Protein AF-W0JUL7-F1 (afdb_monomer)

Sequence (97 aa):
MADMVRIPSVNEDDEICDDLLTRDEALEMLEFLEKFEYASNRRITLLILWKTGMRMSGLRALELGDFDDGRPALELRHRPTTGTPLKNKEKSERETF

Radius of gyration: 18.07 Å; Cα contacts (8 Å, |Δi|>4): 97; chains: 1; bounding box: 32×50×37 Å

Structure (mmCIF, N/CA/C/O backbone):
data_AF-W0JUL7-F1
#
_entry.id   AF-W0JUL7-F1
#
loop_
_atom_site.group_PDB
_atom_site.id
_atom_site.type_symbol
_atom_site.label_atom_id
_atom_site.label_alt_id
_atom_site.label_comp_id
_atom_site.label_asym_id
_atom_site.label_entity_id
_atom_site.label_seq_id
_atom_site.pdbx_PDB_ins_code
_atom_site.Cartn_x
_atom_site.Cartn_y
_atom_site.Cartn_z
_atom_site.occupancy
_atom_site.B_iso_or_equiv
_atom_site.auth_seq_id
_atom_site.auth_comp_id
_atom_site.auth_asym_id
_atom_site.auth_atom_id
_atom_site.pdbx_PDB_model_num
ATOM 1 N N . MET A 1 1 ? 18.399 34.588 12.850 1.00 38.19 1 MET A N 1
ATOM 2 C CA . MET A 1 1 ? 17.618 35.125 11.718 1.00 38.19 1 MET A CA 1
ATOM 3 C C . MET A 1 1 ? 17.569 34.029 10.674 1.00 38.19 1 MET A C 1
ATOM 5 O O . MET A 1 1 ? 18.630 33.619 10.230 1.00 38.19 1 MET A O 1
ATOM 9 N N . ALA A 1 2 ? 16.390 33.464 10.409 1.00 57.94 2 ALA A N 1
ATOM 10 C CA . ALA A 1 2 ? 16.227 32.489 9.336 1.00 57.94 2 ALA A CA 1
ATOM 11 C C . ALA A 1 2 ? 16.284 33.237 8.002 1.00 57.94 2 ALA A C 1
ATOM 13 O O . ALA A 1 2 ? 15.579 34.231 7.826 1.00 57.94 2 ALA A O 1
ATOM 14 N N . ASP A 1 3 ? 17.169 32.791 7.120 1.00 67.69 3 ASP A N 1
ATOM 15 C CA . ASP A 1 3 ? 17.302 33.322 5.771 1.00 67.69 3 ASP A CA 1
ATOM 16 C C . ASP A 1 3 ? 16.015 32.999 4.997 1.00 67.69 3 ASP A C 1
ATOM 18 O O . ASP A 1 3 ? 15.566 31.848 4.979 1.00 67.69 3 ASP A O 1
ATOM 22 N N . MET A 1 4 ? 15.356 34.015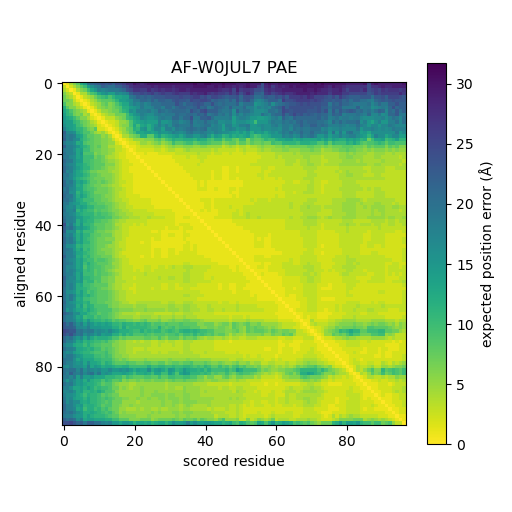 4.436 1.00 64.44 4 MET A N 1
ATOM 23 C CA . MET A 1 4 ? 14.118 33.807 3.684 1.00 64.44 4 MET A CA 1
ATOM 24 C C . MET A 1 4 ? 14.464 33.236 2.312 1.00 64.44 4 MET A C 1
ATOM 26 O O . MET A 1 4 ? 14.827 33.965 1.390 1.00 64.44 4 MET A O 1
ATOM 30 N N . VAL A 1 5 ? 14.319 31.920 2.174 1.00 77.81 5 VAL A N 1
ATOM 31 C CA . VAL A 1 5 ? 14.402 31.241 0.881 1.00 77.81 5 VAL A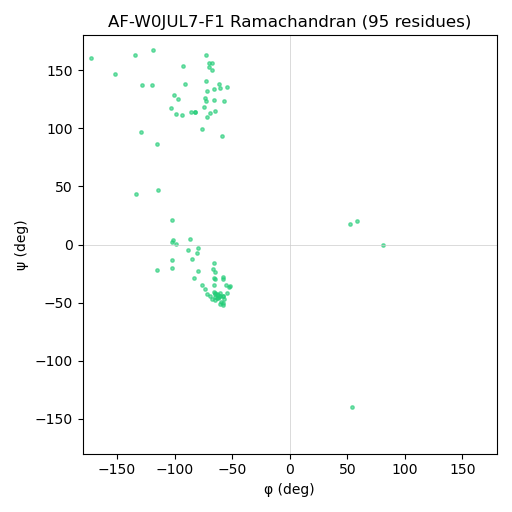 CA 1
ATOM 32 C C . VAL A 1 5 ? 13.235 31.714 0.014 1.00 77.81 5 VAL A C 1
ATOM 34 O O . VAL A 1 5 ? 12.071 31.468 0.330 1.00 77.81 5 VAL A O 1
ATOM 37 N N . ARG A 1 6 ? 13.536 32.408 -1.088 1.00 70.81 6 ARG A N 1
ATOM 38 C CA . ARG A 1 6 ? 12.542 32.699 -2.126 1.00 70.81 6 ARG A CA 1
ATOM 39 C C . ARG A 1 6 ? 12.239 31.413 -2.884 1.00 70.81 6 ARG A C 1
ATOM 41 O O . ARG A 1 6 ? 13.083 30.933 -3.635 1.00 70.81 6 ARG A O 1
ATOM 48 N N . ILE A 1 7 ? 11.038 30.881 -2.691 1.00 76.62 7 ILE A N 1
ATOM 49 C CA . ILE A 1 7 ? 10.524 29.784 -3.509 1.00 76.62 7 ILE A CA 1
ATOM 50 C C . ILE A 1 7 ? 10.178 30.374 -4.887 1.00 76.62 7 ILE A C 1
ATOM 52 O O . ILE A 1 7 ? 9.439 31.362 -4.940 1.00 76.62 7 ILE A O 1
ATOM 56 N N . PRO A 1 8 ? 10.739 29.850 -5.989 1.00 78.25 8 PRO A N 1
ATOM 57 C CA . PRO A 1 8 ? 10.351 30.277 -7.329 1.00 78.25 8 PRO A CA 1
ATOM 58 C C . PRO A 1 8 ? 8.866 29.972 -7.566 1.00 78.25 8 PRO A C 1
ATOM 60 O O . PRO A 1 8 ? 8.393 28.906 -7.179 1.00 78.25 8 PRO A O 1
ATOM 63 N N . SER A 1 9 ? 8.128 30.901 -8.186 1.00 75.69 9 SER A N 1
ATOM 64 C CA . SER A 1 9 ? 6.767 30.597 -8.641 1.00 75.69 9 SER A CA 1
ATOM 65 C C . SER A 1 9 ? 6.853 29.713 -9.878 1.00 75.69 9 SER A C 1
ATOM 67 O O . SER A 1 9 ? 7.419 30.130 -10.892 1.00 75.69 9 SER A O 1
ATOM 69 N N . VAL A 1 10 ? 6.308 28.511 -9.775 1.00 79.00 10 VAL A N 1
ATOM 70 C CA . VAL A 1 10 ? 6.117 27.578 -10.888 1.00 79.00 10 VAL A CA 1
ATOM 71 C C . VAL A 1 10 ? 4.717 27.794 -11.466 1.00 79.00 10 VAL A C 1
ATOM 73 O O . VAL A 1 10 ? 3.844 28.309 -10.764 1.00 79.00 10 VAL A O 1
ATOM 76 N N . ASN A 1 11 ? 4.504 27.476 -12.745 1.00 78.44 11 ASN A N 1
ATOM 77 C CA . ASN A 1 11 ? 3.149 27.500 -13.299 1.00 78.44 11 ASN A CA 1
ATOM 78 C C . ASN A 1 11 ? 2.342 26.337 -12.708 1.00 78.44 11 ASN A C 1
ATOM 80 O O . ASN A 1 11 ? 2.920 25.307 -12.378 1.00 78.44 11 ASN A O 1
ATOM 84 N N . GLU A 1 12 ? 1.016 26.470 -12.615 1.00 70.44 12 GLU A N 1
ATOM 85 C CA . GLU A 1 12 ? 0.145 25.395 -12.101 1.00 70.44 12 GLU A CA 1
ATOM 86 C C . GLU A 1 12 ? 0.329 24.077 -12.874 1.00 70.44 12 GLU A C 1
ATOM 88 O O . GLU A 1 12 ? 0.313 23.005 -12.275 1.00 70.44 12 GLU A O 1
ATOM 93 N N . ASP A 1 13 ? 0.587 24.154 -14.184 1.00 70.50 13 ASP A N 1
ATOM 94 C CA . ASP A 1 13 ? 0.865 22.985 -15.028 1.00 70.50 13 ASP A CA 1
ATOM 95 C C . ASP A 1 13 ? 2.184 22.281 -14.648 1.00 70.50 13 ASP A C 1
ATOM 97 O O . ASP A 1 13 ? 2.292 21.065 -14.783 1.00 70.50 13 ASP A O 1
ATOM 101 N N . ASP A 1 14 ? 3.162 23.023 -14.115 1.00 72.81 14 ASP A N 1
ATOM 102 C CA . ASP A 1 14 ? 4.440 22.487 -13.627 1.00 72.81 14 ASP A CA 1
ATOM 103 C C . ASP A 1 14 ? 4.315 21.880 -12.207 1.00 72.81 14 ASP A C 1
ATOM 105 O O . ASP A 1 14 ? 5.263 21.270 -11.706 1.00 72.81 14 ASP A O 1
ATOM 109 N N . GLU A 1 15 ? 3.165 22.036 -11.532 1.00 72.12 15 GLU A N 1
ATOM 110 C CA . GLU A 1 15 ? 2.884 21.429 -10.219 1.00 72.12 15 GLU A CA 1
ATOM 111 C C . GLU A 1 15 ? 2.269 20.018 -10.318 1.00 72.12 15 GLU A C 1
ATOM 113 O O . GLU A 1 15 ? 2.060 19.354 -9.295 1.00 72.12 15 GLU A O 1
ATOM 118 N N . ILE A 1 16 ? 1.970 19.535 -11.528 1.00 73.81 16 ILE A N 1
ATOM 119 C CA . ILE A 1 16 ? 1.296 18.251 -11.744 1.00 73.81 16 ILE A CA 1
ATOM 120 C C . ILE A 1 16 ? 2.331 17.161 -12.038 1.00 73.81 16 ILE A C 1
ATOM 122 O O . ILE A 1 16 ? 3.123 17.260 -12.966 1.00 73.81 16 ILE A O 1
ATOM 126 N N . CYS A 1 17 ? 2.295 16.082 -11.256 1.00 79.62 17 CYS A N 1
ATOM 127 C CA . CYS A 1 17 ? 3.007 14.846 -11.565 1.00 79.62 17 CYS A CA 1
ATOM 128 C C . CYS A 1 17 ? 2.051 13.915 -12.320 1.00 79.62 17 CYS A C 1
ATOM 130 O O . CYS A 1 17 ? 1.056 13.457 -11.750 1.00 79.62 17 CYS A O 1
ATOM 132 N N . ASP A 1 18 ? 2.334 13.681 -13.599 1.00 84.88 18 ASP A N 1
ATOM 133 C CA . ASP A 1 18 ? 1.595 12.790 -14.499 1.00 84.88 18 ASP A CA 1
ATOM 134 C C . ASP A 1 18 ? 2.257 11.409 -14.659 1.00 84.88 18 ASP A C 1
ATOM 136 O O . ASP A 1 18 ? 1.702 10.530 -15.324 1.00 84.88 18 ASP A O 1
ATOM 140 N N . ASP A 1 19 ? 3.388 11.189 -13.980 1.00 90.38 19 ASP A N 1
ATOM 141 C CA . ASP A 1 19 ? 4.037 9.886 -13.882 1.00 90.38 19 ASP A CA 1
ATOM 142 C C . ASP A 1 19 ? 3.072 8.847 -13.304 1.00 90.38 19 ASP A C 1
ATOM 144 O O . ASP A 1 19 ? 2.542 8.967 -12.191 1.00 90.38 19 ASP A O 1
ATOM 148 N N . LEU A 1 20 ? 2.881 7.772 -14.060 1.00 91.62 20 LEU A N 1
ATOM 149 C CA . LEU A 1 20 ? 2.036 6.660 -13.672 1.00 91.62 20 LEU A CA 1
ATOM 150 C C . LEU A 1 20 ? 2.812 5.358 -13.803 1.00 91.62 20 LEU A C 1
ATOM 152 O O . LEU A 1 20 ? 3.465 5.116 -14.812 1.00 91.62 20 LEU A O 1
ATOM 156 N N . LEU A 1 21 ? 2.655 4.482 -12.813 1.00 92.88 21 LEU A N 1
ATOM 157 C CA . LEU A 1 21 ? 3.074 3.096 -12.960 1.00 92.88 21 LEU A CA 1
ATOM 158 C C . LEU A 1 21 ? 2.139 2.410 -13.959 1.00 92.88 21 LEU A C 1
ATOM 160 O O . LEU A 1 21 ? 0.944 2.235 -13.688 1.00 92.88 21 LEU A O 1
ATOM 164 N N . THR A 1 22 ? 2.673 2.023 -15.110 1.00 96.00 22 THR A N 1
ATOM 165 C CA . THR A 1 22 ? 1.902 1.313 -16.127 1.00 96.00 22 THR A CA 1
ATOM 166 C C . THR A 1 22 ? 1.617 -0.124 -15.695 1.00 96.00 22 THR A C 1
ATOM 168 O O . THR A 1 22 ? 2.245 -0.689 -14.797 1.00 96.00 22 THR A O 1
ATOM 171 N N . ARG A 1 23 ? 0.642 -0.751 -16.361 1.00 96.44 23 ARG A N 1
ATOM 172 C CA . ARG A 1 23 ? 0.302 -2.156 -16.118 1.00 96.44 23 ARG A CA 1
ATOM 173 C C . ARG A 1 23 ? 1.487 -3.084 -16.348 1.00 96.44 23 ARG A C 1
ATOM 175 O O . ARG A 1 23 ? 1.686 -3.996 -15.551 1.00 96.44 23 ARG A O 1
ATOM 182 N N . ASP A 1 24 ? 2.219 -2.876 -17.432 1.00 97.94 24 ASP A N 1
ATOM 183 C CA . ASP A 1 24 ? 3.286 -3.789 -17.824 1.00 97.94 24 ASP A CA 1
ATOM 184 C C . ASP A 1 24 ? 4.475 -3.657 -16.863 1.00 97.94 24 ASP A C 1
ATOM 186 O O . ASP A 1 24 ? 4.928 -4.669 -16.332 1.00 97.94 24 ASP A O 1
ATOM 190 N N . GLU A 1 25 ? 4.852 -2.429 -16.485 1.00 97.38 25 GLU A N 1
ATOM 191 C CA . GLU A 1 25 ? 5.853 -2.186 -15.434 1.00 97.38 25 GLU A CA 1
ATOM 192 C C . GLU A 1 25 ? 5.454 -2.832 -14.100 1.00 97.38 25 GLU A C 1
ATOM 194 O O . GLU A 1 25 ? 6.259 -3.518 -13.470 1.00 97.38 25 GLU A O 1
ATOM 199 N N . ALA A 1 26 ? 4.200 -2.660 -13.664 1.00 96.94 26 ALA A N 1
ATOM 200 C CA . ALA A 1 26 ? 3.732 -3.240 -12.408 1.00 96.94 26 ALA A CA 1
ATOM 201 C C . ALA A 1 26 ? 3.818 -4.773 -12.408 1.00 96.94 26 ALA A C 1
ATOM 203 O O . ALA A 1 26 ? 4.203 -5.371 -11.400 1.00 96.94 26 ALA A O 1
ATOM 204 N N . LEU A 1 27 ? 3.457 -5.416 -13.522 1.00 97.50 27 LEU A N 1
ATOM 205 C CA . LEU A 1 27 ? 3.504 -6.871 -13.653 1.00 97.50 27 LEU A CA 1
ATOM 206 C C . LEU A 1 27 ? 4.941 -7.394 -13.675 1.00 97.50 27 LEU A C 1
ATOM 208 O O . LEU A 1 27 ? 5.232 -8.340 -12.945 1.00 97.50 27 LEU 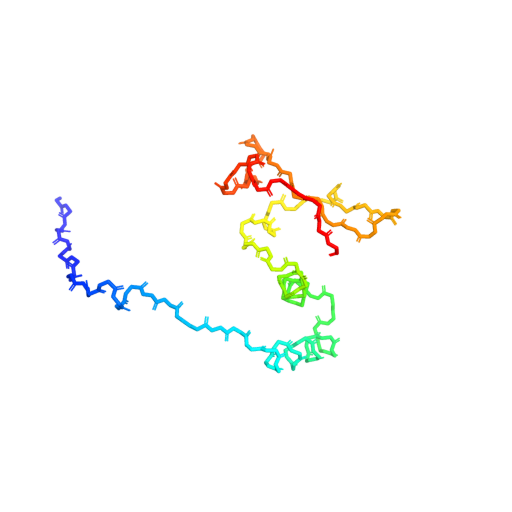A O 1
ATOM 212 N N . GLU A 1 28 ? 5.839 -6.754 -14.424 1.00 98.31 28 GLU A N 1
ATOM 213 C CA . GLU A 1 28 ? 7.262 -7.114 -14.452 1.00 98.31 28 GLU A CA 1
ATOM 214 C C . GLU A 1 28 ? 7.910 -6.972 -13.068 1.00 98.31 28 GLU A C 1
ATOM 216 O O . GLU A 1 28 ? 8.615 -7.871 -12.598 1.00 98.31 28 GLU A O 1
ATOM 221 N N . MET A 1 29 ? 7.623 -5.872 -12.364 1.00 98.19 29 MET A N 1
ATOM 222 C CA . MET A 1 29 ? 8.105 -5.655 -11.000 1.00 98.19 29 MET A CA 1
ATOM 223 C C . MET A 1 29 ? 7.580 -6.726 -10.038 1.00 98.19 29 MET A C 1
ATOM 225 O O . MET A 1 29 ? 8.346 -7.252 -9.229 1.00 98.19 29 MET A O 1
ATOM 229 N N . LEU A 1 30 ? 6.287 -7.059 -10.102 1.00 98.12 30 LEU A N 1
ATOM 230 C CA . LEU A 1 30 ? 5.690 -8.081 -9.241 1.00 98.12 30 LEU A CA 1
ATOM 231 C C . LEU A 1 30 ? 6.261 -9.474 -9.520 1.00 98.12 30 LEU A C 1
ATOM 233 O O . LEU A 1 30 ? 6.553 -10.188 -8.561 1.00 98.12 30 LEU A O 1
ATOM 237 N N . GLU A 1 31 ? 6.469 -9.843 -10.786 1.00 98.25 31 GLU A N 1
ATOM 238 C CA . GLU A 1 31 ? 7.078 -11.122 -11.170 1.00 98.25 31 GLU A CA 1
ATOM 239 C C . GLU A 1 31 ? 8.520 -11.228 -10.658 1.00 98.25 31 GLU A C 1
ATOM 241 O O . GLU A 1 31 ? 8.899 -12.226 -10.035 1.00 98.25 31 GLU A O 1
ATOM 246 N N . PHE A 1 32 ? 9.317 -10.171 -10.843 1.00 98.56 32 PHE A N 1
ATOM 247 C CA . PHE A 1 32 ? 10.678 -10.112 -10.315 1.00 98.56 32 PHE A CA 1
ATOM 248 C C . PHE A 1 32 ? 10.691 -10.281 -8.789 1.00 98.56 32 PHE A C 1
ATOM 250 O O . PHE A 1 32 ? 11.426 -11.113 -8.249 1.00 98.56 32 PHE A O 1
ATOM 257 N N . LEU A 1 33 ? 9.856 -9.513 -8.084 1.00 98.38 33 LEU A N 1
ATOM 258 C CA . LEU A 1 33 ? 9.785 -9.547 -6.624 1.00 98.38 33 LEU A CA 1
ATOM 259 C C . LEU A 1 33 ? 9.264 -10.884 -6.103 1.00 98.38 33 LEU A C 1
ATOM 261 O O . LEU A 1 33 ? 9.714 -11.347 -5.063 1.00 98.38 33 LEU A O 1
ATOM 265 N N . GLU A 1 34 ? 8.340 -11.527 -6.806 1.00 97.31 34 GLU A N 1
ATOM 266 C CA . GLU A 1 34 ? 7.872 -12.866 -6.461 1.00 97.31 34 GLU A CA 1
ATOM 267 C C . GLU A 1 34 ? 8.979 -13.910 -6.557 1.00 97.31 34 GLU A C 1
ATOM 269 O O . GLU A 1 34 ? 9.117 -14.735 -5.655 1.00 97.31 34 GLU A O 1
ATOM 274 N N . LYS A 1 35 ? 9.798 -13.840 -7.607 1.00 98.19 35 LYS A N 1
ATOM 275 C CA . LYS A 1 35 ? 10.870 -14.804 -7.850 1.00 98.19 35 LYS A CA 1
ATOM 276 C C . LYS A 1 35 ? 12.066 -14.632 -6.914 1.00 98.19 35 LYS A C 1
ATOM 278 O O . LYS A 1 35 ? 12.663 -15.628 -6.511 1.00 98.19 35 LYS A O 1
ATOM 283 N N . PHE A 1 36 ? 12.441 -13.391 -6.601 1.00 98.44 36 PHE A N 1
ATOM 284 C CA . PHE A 1 36 ? 13.710 -13.094 -5.924 1.00 98.44 36 PHE A CA 1
ATOM 285 C C . PHE A 1 36 ? 13.560 -12.487 -4.524 1.00 98.44 36 PHE A C 1
ATOM 287 O O . PHE A 1 36 ? 14.480 -12.591 -3.717 1.00 98.44 36 PHE A O 1
ATOM 294 N N . GLU A 1 37 ? 12.416 -11.880 -4.206 1.00 97.69 37 GLU A N 1
ATOM 295 C CA . GLU A 1 37 ? 12.153 -11.189 -2.935 1.00 97.69 37 GLU A CA 1
ATOM 296 C C . GLU A 1 37 ? 10.789 -11.600 -2.354 1.00 97.69 37 GLU A C 1
ATOM 298 O O . GLU A 1 37 ? 9.991 -10.766 -1.907 1.00 97.69 37 GLU A O 1
ATOM 303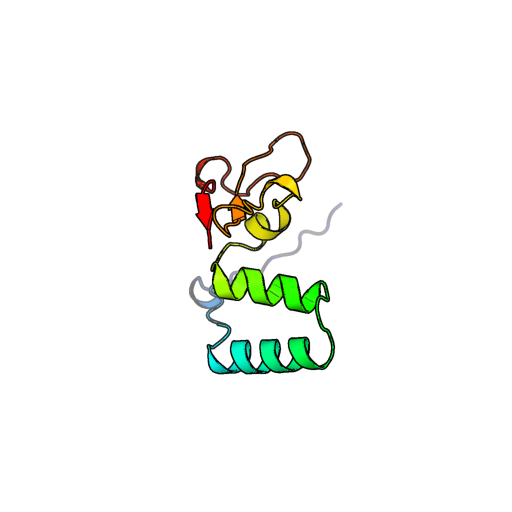 N N . TYR A 1 38 ? 10.490 -12.901 -2.399 1.00 96.56 38 TYR A N 1
ATOM 304 C CA . TYR A 1 38 ? 9.194 -13.419 -1.976 1.00 96.56 38 TYR A CA 1
ATOM 305 C C . TYR A 1 38 ? 8.840 -12.978 -0.550 1.00 96.56 38 TYR A C 1
ATOM 307 O O . TYR A 1 38 ? 9.666 -13.017 0.360 1.00 96.56 38 TYR A O 1
ATOM 315 N N . ALA A 1 39 ? 7.585 -12.553 -0.377 1.00 95.06 39 ALA A N 1
ATOM 316 C CA . ALA A 1 39 ? 7.032 -12.027 0.873 1.00 95.06 39 ALA A CA 1
ATOM 317 C C . ALA A 1 39 ? 7.843 -10.890 1.535 1.00 95.06 39 ALA A C 1
ATOM 319 O O . ALA A 1 39 ? 7.626 -10.586 2.707 1.00 95.06 39 ALA A O 1
ATOM 320 N N . SER A 1 40 ? 8.743 -10.220 0.806 1.00 97.75 40 SER A N 1
ATOM 321 C CA . SER A 1 40 ? 9.438 -9.043 1.326 1.00 97.75 40 SER A CA 1
ATOM 322 C C . SER A 1 40 ? 8.468 -7.875 1.517 1.00 97.75 40 SER A C 1
ATOM 324 O O . SER A 1 40 ? 7.462 -7.755 0.810 1.00 97.75 40 SER A O 1
ATOM 326 N N . ASN A 1 41 ? 8.811 -6.942 2.412 1.00 96.38 41 ASN A N 1
ATOM 327 C CA . ASN A 1 41 ? 8.049 -5.700 2.579 1.00 96.38 41 ASN A CA 1
ATOM 328 C C . ASN A 1 41 ? 7.859 -4.963 1.245 1.00 96.38 41 ASN A C 1
ATOM 330 O O . ASN A 1 41 ? 6.793 -4.400 1.006 1.00 96.38 41 ASN A O 1
ATOM 334 N N . ARG A 1 42 ? 8.867 -5.000 0.362 1.00 96.94 42 ARG A N 1
ATOM 335 C CA . ARG A 1 42 ? 8.826 -4.364 -0.959 1.00 96.94 42 ARG A CA 1
ATOM 336 C C . ARG A 1 42 ? 7.778 -5.012 -1.860 1.00 96.94 42 ARG A C 1
ATOM 338 O O . ARG A 1 42 ? 6.950 -4.300 -2.427 1.00 96.94 42 ARG A O 1
ATOM 345 N N . ARG A 1 43 ? 7.760 -6.349 -1.927 1.00 97.38 43 ARG A N 1
ATOM 346 C CA . ARG A 1 43 ? 6.754 -7.109 -2.682 1.00 97.38 43 ARG A CA 1
ATOM 347 C C . ARG A 1 43 ? 5.348 -6.840 -2.167 1.00 97.38 43 ARG A C 1
ATOM 349 O O . ARG A 1 43 ? 4.466 -6.517 -2.955 1.00 97.38 43 ARG A O 1
ATOM 356 N N . ILE A 1 44 ? 5.141 -6.968 -0.857 1.00 96.06 44 ILE A N 1
ATOM 357 C CA . ILE A 1 44 ? 3.814 -6.822 -0.246 1.00 96.06 44 ILE A CA 1
ATOM 358 C C . ILE A 1 44 ? 3.293 -5.387 -0.394 1.00 96.06 44 ILE A C 1
ATOM 360 O O . ILE A 1 44 ? 2.137 -5.196 -0.761 1.00 96.06 44 ILE A O 1
ATOM 364 N N . THR A 1 45 ? 4.156 -4.384 -0.210 1.00 96.56 45 THR A N 1
ATOM 365 C CA . THR A 1 45 ? 3.815 -2.968 -0.432 1.00 96.56 45 THR A CA 1
ATOM 366 C C . THR A 1 45 ? 3.337 -2.725 -1.861 1.00 96.56 45 THR A C 1
ATOM 368 O O . THR A 1 45 ? 2.256 -2.170 -2.053 1.00 96.56 45 THR A O 1
ATOM 371 N N . LEU A 1 46 ? 4.109 -3.166 -2.863 1.00 96.88 46 LEU A N 1
ATOM 372 C CA . LEU A 1 46 ? 3.736 -2.995 -4.267 1.00 96.88 46 LEU A CA 1
ATOM 373 C C . LEU A 1 46 ? 2.433 -3.731 -4.592 1.00 96.88 46 LEU A C 1
ATOM 375 O O . LEU A 1 46 ? 1.546 -3.157 -5.215 1.00 96.88 46 LEU A O 1
ATOM 379 N N . LEU A 1 47 ? 2.303 -4.980 -4.140 1.00 96.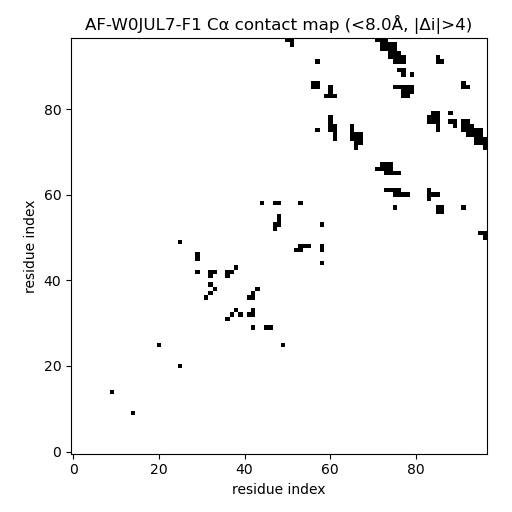06 47 LEU A N 1
ATOM 380 C CA . LEU A 1 47 ? 1.136 -5.814 -4.407 1.00 96.06 47 LEU A CA 1
ATOM 381 C C . LEU A 1 47 ? -0.152 -5.183 -3.867 1.00 96.06 47 LEU A C 1
ATOM 383 O O . LEU A 1 47 ? -1.127 -5.076 -4.608 1.00 96.06 47 LEU A O 1
ATOM 387 N N . ILE A 1 48 ? -0.155 -4.738 -2.607 1.00 95.31 48 ILE A N 1
ATOM 388 C CA . ILE A 1 48 ? -1.343 -4.135 -1.991 1.00 95.31 48 ILE A CA 1
ATOM 389 C C . ILE A 1 48 ? -1.702 -2.823 -2.695 1.00 95.31 48 ILE A C 1
ATOM 391 O O . ILE A 1 48 ? -2.868 -2.607 -3.027 1.00 95.31 48 ILE A O 1
ATOM 395 N N . LEU A 1 49 ? -0.723 -1.954 -2.969 1.00 95.50 49 LEU A N 1
ATOM 396 C CA . LEU A 1 49 ? -0.982 -0.691 -3.669 1.00 95.50 49 LEU A CA 1
ATOM 397 C C . LEU A 1 49 ? -1.531 -0.930 -5.081 1.00 95.50 49 LEU A C 1
ATOM 399 O O . LEU A 1 49 ? -2.513 -0.294 -5.460 1.00 95.50 49 LEU A O 1
ATOM 403 N N . TRP A 1 50 ? -0.959 -1.885 -5.819 1.00 95.62 50 TRP A N 1
ATOM 404 C CA . TRP A 1 50 ? -1.393 -2.243 -7.169 1.00 95.62 50 TRP A CA 1
ATOM 405 C C . TRP A 1 50 ? -2.811 -2.826 -7.204 1.00 95.62 50 TRP A C 1
ATOM 407 O O . TRP A 1 50 ? -3.605 -2.475 -8.074 1.00 95.62 50 TRP A O 1
ATOM 417 N N . LYS A 1 51 ? -3.158 -3.703 -6.254 1.00 93.12 51 LYS A N 1
ATOM 418 C CA . LYS A 1 51 ? -4.472 -4.369 -6.221 1.00 93.12 51 LYS A CA 1
ATOM 419 C C . LYS A 1 51 ? -5.601 -3.470 -5.729 1.00 93.12 51 LYS A C 1
ATOM 421 O O . LYS A 1 51 ? -6.721 -3.586 -6.215 1.00 93.12 51 LYS A O 1
ATOM 426 N N . THR A 1 52 ? -5.315 -2.584 -4.780 1.00 93.00 52 THR A N 1
ATOM 427 C CA . THR A 1 52 ? -6.355 -1.803 -4.089 1.00 93.00 52 THR A CA 1
ATOM 428 C C . THR A 1 52 ? -6.463 -0.361 -4.583 1.00 93.00 52 THR A C 1
ATOM 430 O O . THR A 1 52 ? -7.466 0.308 -4.320 1.00 93.00 52 THR A O 1
ATOM 433 N N . GLY A 1 53 ? -5.417 0.170 -5.230 1.00 91.88 53 GLY A N 1
ATOM 434 C CA . GLY A 1 53 ? -5.323 1.588 -5.587 1.00 91.88 53 GLY A CA 1
ATOM 435 C C . GLY A 1 53 ? -5.418 2.525 -4.375 1.00 91.88 53 GLY A C 1
ATOM 436 O O . GLY A 1 53 ? -5.806 3.690 -4.504 1.00 91.88 53 GLY A O 1
ATOM 437 N N . MET A 1 54 ? -5.156 2.026 -3.161 1.00 92.50 54 MET A N 1
ATOM 438 C CA . MET A 1 54 ? -5.229 2.850 -1.961 1.00 92.50 54 MET A CA 1
ATOM 439 C C . MET A 1 54 ? -4.088 3.867 -1.912 1.00 92.50 54 MET A C 1
ATOM 441 O O . MET A 1 54 ? -3.011 3.680 -2.470 1.00 92.50 54 MET A O 1
ATOM 445 N N . ARG A 1 55 ? -4.306 4.961 -1.179 1.00 90.31 55 ARG A N 1
ATOM 446 C CA . ARG A 1 55 ? -3.232 5.920 -0.896 1.00 90.31 55 ARG A CA 1
ATOM 447 C C . ARG A 1 55 ? -2.189 5.262 0.011 1.00 90.31 55 ARG A C 1
ATOM 449 O O . ARG A 1 55 ? -2.563 4.504 0.900 1.00 90.31 55 ARG A O 1
ATOM 456 N N . MET A 1 56 ? -0.921 5.671 -0.093 1.00 92.50 56 MET A N 1
ATOM 457 C CA . MET A 1 56 ? 0.160 5.200 0.799 1.00 92.50 56 MET A CA 1
ATOM 458 C C . MET A 1 56 ? -0.178 5.333 2.294 1.00 92.50 56 MET A C 1
ATOM 460 O O . MET A 1 56 ? 0.171 4.476 3.097 1.00 92.50 56 MET A O 1
ATOM 464 N N . SER A 1 57 ? -0.899 6.394 2.675 1.00 91.38 57 SER A N 1
ATOM 465 C CA . SER A 1 57 ? -1.376 6.562 4.059 1.00 91.38 57 SER A CA 1
ATOM 466 C C . SER A 1 57 ? -2.383 5.495 4.503 1.00 91.38 57 SER A C 1
ATOM 468 O O . SER A 1 57 ? -2.410 5.176 5.682 1.00 91.38 57 SER A O 1
ATOM 470 N N . GLY A 1 58 ? -3.178 4.937 3.582 1.00 94.38 58 GLY A N 1
ATOM 471 C CA . GLY A 1 58 ? -4.062 3.803 3.857 1.00 94.38 58 GLY A CA 1
ATOM 472 C C . GLY A 1 58 ? -3.260 2.541 4.152 1.00 94.38 58 GLY A C 1
ATOM 473 O O . GLY A 1 58 ? -3.480 1.924 5.184 1.00 94.38 58 GLY A O 1
ATOM 474 N N . LEU A 1 59 ? -2.251 2.239 3.326 1.00 94.88 59 LEU A N 1
ATOM 475 C CA . LEU A 1 59 ? -1.354 1.101 3.554 1.00 94.88 59 LEU A CA 1
ATOM 476 C C . LEU A 1 59 ? -0.656 1.202 4.916 1.00 94.88 59 LEU A C 1
ATOM 478 O O . LEU A 1 59 ? -0.597 0.233 5.661 1.00 94.88 59 LEU A O 1
ATOM 482 N N . ARG A 1 60 ? -0.157 2.396 5.262 1.00 92.50 60 ARG A N 1
ATOM 483 C CA . ARG A 1 60 ? 0.503 2.652 6.551 1.00 92.50 60 ARG A CA 1
ATOM 484 C C . ARG A 1 60 ? -0.436 2.508 7.757 1.00 92.50 60 ARG A C 1
ATOM 486 O O . ARG A 1 60 ? 0.055 2.318 8.865 1.00 92.50 60 ARG A O 1
ATOM 493 N N . ALA A 1 61 ? -1.745 2.657 7.565 1.00 93.94 61 ALA A N 1
ATOM 494 C CA . ALA A 1 61 ? -2.726 2.589 8.643 1.00 93.94 61 ALA A CA 1
ATOM 495 C C . ALA A 1 61 ? -3.179 1.158 8.981 1.00 93.94 61 ALA A C 1
ATOM 497 O O . ALA A 1 61 ? -3.833 0.975 10.008 1.00 93.94 61 ALA A O 1
ATOM 498 N N . LEU A 1 62 ? -2.848 0.178 8.130 1.00 93.62 62 LEU A N 1
ATOM 499 C CA . LEU A 1 62 ? -3.218 -1.221 8.326 1.00 93.62 62 LEU A CA 1
ATOM 500 C C . LEU A 1 62 ? -2.527 -1.815 9.556 1.00 93.62 62 LEU A C 1
ATOM 502 O O . LEU A 1 62 ? -1.313 -1.691 9.733 1.00 93.62 62 LEU A O 1
ATOM 506 N N . GLU A 1 63 ? -3.307 -2.524 10.360 1.00 92.31 63 GLU A N 1
ATOM 507 C CA . GLU A 1 63 ? -2.852 -3.346 11.476 1.00 92.31 63 GLU A CA 1
ATOM 508 C C . GLU A 1 63 ? -3.228 -4.820 11.250 1.00 92.31 63 GLU A C 1
ATOM 510 O O . GLU A 1 63 ? -4.019 -5.148 10.372 1.00 92.31 63 GLU A O 1
ATOM 515 N N . LEU A 1 64 ? -2.666 -5.744 12.040 1.00 90.69 64 LEU A N 1
ATOM 516 C CA . LEU A 1 64 ? -2.885 -7.190 11.850 1.00 90.69 64 LEU A CA 1
ATOM 517 C C . LEU A 1 64 ? -4.364 -7.607 11.919 1.00 90.69 64 LEU A C 1
ATOM 519 O O . LEU A 1 64 ? -4.745 -8.586 11.289 1.00 90.69 64 LEU A O 1
ATOM 523 N N . GLY A 1 65 ? -5.179 -6.876 12.683 1.00 91.88 65 GLY A N 1
ATOM 524 C CA . GLY A 1 65 ? -6.617 -7.127 12.804 1.00 91.88 65 GLY A CA 1
ATOM 525 C C . GLY A 1 65 ? -7.456 -6.594 11.641 1.00 91.88 65 GLY A C 1
ATOM 526 O O . GLY A 1 65 ? -8.659 -6.809 11.646 1.00 91.88 65 GLY A O 1
ATOM 527 N N . ASP A 1 66 ? -6.849 -5.905 10.672 1.00 93.56 66 ASP A N 1
ATOM 528 C CA . ASP A 1 66 ? -7.548 -5.342 9.511 1.00 93.56 66 ASP A CA 1
ATOM 529 C C . ASP A 1 66 ? -7.681 -6.337 8.352 1.00 93.56 66 ASP A C 1
ATOM 531 O O . ASP A 1 66 ? -8.138 -5.963 7.279 1.00 93.56 66 ASP A O 1
ATOM 535 N N . PHE A 1 67 ? -7.261 -7.589 8.525 1.00 92.75 67 PHE A N 1
ATOM 536 C CA . PHE A 1 67 ? -7.449 -8.638 7.529 1.00 92.75 67 PHE A CA 1
ATOM 537 C C . PHE A 1 67 ? -8.604 -9.559 7.942 1.00 92.75 67 PHE A C 1
ATOM 539 O O . PHE A 1 67 ? -8.515 -10.225 8.974 1.00 92.75 67 PHE A O 1
ATOM 546 N N . ASP A 1 68 ? -9.666 -9.602 7.133 1.00 89.81 68 ASP A N 1
ATOM 547 C CA . ASP A 1 68 ? -10.779 -10.552 7.282 1.00 89.81 68 ASP A CA 1
ATOM 548 C C . ASP A 1 68 ? -10.411 -11.859 6.550 1.00 89.81 68 ASP A C 1
ATOM 550 O O . ASP A 1 68 ? -10.230 -11.891 5.332 1.00 89.81 68 ASP A O 1
ATOM 554 N N . ASP A 1 69 ? -10.238 -12.949 7.302 1.00 84.44 69 ASP A N 1
ATOM 555 C CA . ASP A 1 69 ? -9.855 -14.261 6.768 1.00 84.44 69 ASP A CA 1
ATOM 556 C C . ASP A 1 69 ? -11.036 -15.029 6.146 1.00 84.44 69 ASP A C 1
ATOM 558 O O . ASP A 1 69 ? -10.837 -15.887 5.281 1.00 84.44 69 ASP A O 1
ATOM 562 N N . GLY A 1 70 ? -12.268 -14.700 6.544 1.00 88.31 70 GLY A N 1
ATOM 563 C CA . GLY A 1 70 ? -13.504 -15.261 6.001 1.00 88.31 70 GLY A CA 1
ATOM 564 C C . GLY A 1 70 ? -13.957 -14.572 4.714 1.00 88.31 70 GLY A C 1
ATOM 565 O O . GLY A 1 70 ? -14.580 -15.202 3.854 1.00 88.31 70 GLY A O 1
ATOM 566 N N . ARG A 1 71 ? -13.625 -13.290 4.555 1.00 85.38 71 ARG A N 1
ATOM 567 C CA . ARG A 1 71 ? -13.783 -12.513 3.321 1.00 85.38 71 ARG A CA 1
ATOM 568 C C . ARG A 1 71 ? -12.439 -11.851 3.038 1.00 85.38 71 ARG A C 1
ATOM 570 O O . ARG A 1 71 ? -12.220 -10.803 3.623 1.00 85.38 71 ARG A O 1
ATOM 577 N N . PRO A 1 72 ? -11.571 -12.418 2.174 1.00 82.50 72 PRO A N 1
ATOM 578 C CA . PRO A 1 72 ? -10.193 -11.959 1.995 1.00 82.50 72 PRO A CA 1
ATOM 579 C C . PRO A 1 72 ? -10.185 -10.492 1.570 1.00 82.50 72 PRO A C 1
ATOM 581 O O . PRO A 1 72 ? -10.353 -10.173 0.397 1.00 82.50 72 PRO A O 1
ATOM 584 N N . ALA A 1 73 ? -10.079 -9.620 2.563 1.00 90.69 73 ALA A N 1
ATOM 585 C CA . ALA A 1 73 ? -10.283 -8.196 2.439 1.00 90.69 73 ALA A CA 1
ATOM 586 C C . ALA A 1 73 ? -9.438 -7.477 3.489 1.00 90.69 73 ALA A C 1
ATOM 588 O O . ALA A 1 73 ? -9.227 -7.973 4.596 1.00 90.69 73 ALA A O 1
ATOM 589 N N . LEU A 1 74 ? -8.957 -6.294 3.122 1.00 94.44 74 LEU A N 1
ATOM 590 C CA . LEU A 1 74 ? -8.274 -5.362 4.002 1.00 94.44 74 LEU A CA 1
ATOM 591 C C . LEU A 1 74 ? -9.239 -4.253 4.427 1.00 94.44 74 LEU A C 1
ATOM 593 O O . LEU A 1 74 ? -9.860 -3.583 3.596 1.00 94.44 74 LEU A O 1
ATOM 597 N N . GLU A 1 75 ? -9.327 -4.017 5.726 1.00 94.50 75 GLU A N 1
ATOM 598 C CA . GLU A 1 75 ? -10.180 -3.007 6.331 1.00 94.50 75 GLU A CA 1
ATOM 599 C C . GLU A 1 75 ? -9.380 -1.746 6.657 1.00 94.50 75 GLU A C 1
ATOM 601 O O . GLU A 1 75 ? -8.534 -1.709 7.546 1.00 94.50 75 GLU A O 1
ATOM 606 N N . LEU A 1 76 ? -9.662 -0.650 5.959 1.00 94.56 76 LEU A N 1
ATOM 607 C CA . LEU A 1 76 ? -9.073 0.639 6.303 1.00 94.56 76 LEU A CA 1
ATOM 608 C C . LEU A 1 76 ? -9.885 1.273 7.431 1.00 94.56 76 LEU A C 1
ATOM 610 O O . LEU A 1 76 ? -11.039 1.649 7.223 1.00 94.56 76 LEU A O 1
ATOM 614 N N . ARG A 1 77 ? -9.271 1.425 8.609 1.00 94.31 77 ARG A N 1
ATOM 615 C CA . ARG A 1 77 ? -9.900 1.996 9.811 1.00 94.31 77 ARG A CA 1
ATOM 616 C C . ARG A 1 77 ? -9.170 3.251 10.284 1.00 94.31 77 ARG A C 1
ATOM 618 O O . ARG A 1 77 ? -7.939 3.310 10.294 1.00 94.31 77 ARG A O 1
ATOM 625 N N . HIS A 1 78 ? -9.912 4.285 10.673 1.00 94.19 78 HIS A N 1
ATOM 626 C CA . HIS A 1 78 ? -9.328 5.508 11.204 1.00 94.19 78 HIS A CA 1
ATOM 627 C C . HIS A 1 78 ? -9.012 5.346 12.692 1.00 94.19 78 HIS A C 1
ATOM 629 O O . HIS A 1 78 ? -9.902 5.254 13.532 1.00 94.19 78 HIS A O 1
ATOM 635 N N . ARG A 1 79 ? -7.719 5.377 13.031 1.00 92.81 79 ARG A N 1
ATOM 636 C CA . ARG A 1 79 ? -7.247 5.32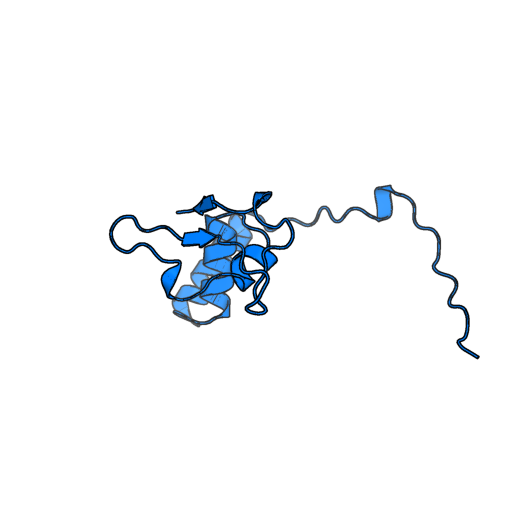3 14.418 1.00 92.81 79 ARG A CA 1
ATOM 637 C C . ARG A 1 79 ? -6.532 6.626 14.803 1.00 92.81 79 ARG A C 1
ATOM 639 O O . ARG A 1 79 ? -5.312 6.727 14.669 1.00 92.81 79 ARG A O 1
ATOM 646 N N . PRO A 1 80 ? -7.254 7.667 15.260 1.00 90.38 80 PRO A N 1
ATOM 647 C CA . PRO A 1 80 ? -6.653 8.970 15.561 1.00 90.38 80 PRO A CA 1
ATOM 648 C C . PRO A 1 80 ? -5.677 8.943 16.746 1.00 90.38 80 PRO A C 1
ATOM 650 O O . PRO A 1 80 ? -4.834 9.829 16.860 1.00 90.38 80 PRO A O 1
ATOM 653 N N . THR A 1 81 ? -5.775 7.941 17.623 1.00 88.81 81 THR A N 1
ATOM 654 C CA . THR A 1 81 ? -5.039 7.873 18.894 1.00 88.81 81 THR A CA 1
ATOM 655 C C . THR A 1 81 ? -3.829 6.936 18.880 1.00 88.81 81 THR A C 1
ATOM 657 O O . THR A 1 81 ? -3.009 7.017 19.789 1.00 88.81 81 THR A O 1
ATOM 660 N N . THR A 1 82 ? -3.679 6.069 17.874 1.00 81.31 82 THR A N 1
ATOM 661 C CA . THR A 1 82 ? -2.649 5.006 17.852 1.00 81.31 82 THR A CA 1
ATOM 662 C C . THR A 1 82 ? -1.431 5.343 16.984 1.00 81.31 82 THR A C 1
ATOM 664 O O . THR A 1 82 ? -0.525 4.530 16.839 1.00 81.31 82 THR A O 1
ATOM 667 N N . GLY A 1 83 ? -1.369 6.551 16.411 1.00 78.06 83 GLY A N 1
ATOM 668 C CA . GLY A 1 83 ? -0.255 6.985 15.554 1.00 78.06 83 GLY A CA 1
ATOM 669 C C . GLY A 1 83 ? -0.332 6.493 14.102 1.00 78.06 83 GLY A C 1
ATOM 670 O O . GLY A 1 83 ? 0.508 6.876 13.285 1.00 78.06 83 GLY A O 1
ATOM 671 N N . THR A 1 84 ? -1.371 5.729 13.754 1.00 86.25 84 THR A N 1
ATOM 672 C CA . THR A 1 84 ? -1.680 5.226 12.405 1.00 86.25 84 THR A CA 1
ATOM 673 C C . THR A 1 84 ? -2.988 5.814 11.824 1.00 86.25 84 THR A C 1
ATOM 675 O O . THR A 1 84 ? -3.811 5.079 11.278 1.00 86.25 84 THR A O 1
ATOM 678 N N . PRO A 1 85 ? -3.243 7.142 11.892 1.00 89.25 85 PRO A N 1
ATOM 679 C CA . PRO A 1 85 ? -4.488 7.706 11.382 1.00 89.25 85 PRO A CA 1
ATOM 680 C C . PRO A 1 85 ? -4.544 7.712 9.850 1.00 89.25 85 PRO A C 1
ATOM 682 O O . PRO A 1 85 ? -3.598 8.108 9.167 1.00 89.25 85 PRO A O 1
ATOM 685 N N . LEU A 1 86 ? -5.721 7.406 9.299 1.00 93.00 86 LEU A N 1
ATOM 686 C CA . LEU A 1 86 ? -6.033 7.712 7.901 1.00 93.00 86 LEU A CA 1
ATOM 687 C C . LEU A 1 86 ? -5.955 9.222 7.626 1.00 93.00 86 LEU A C 1
ATOM 689 O O . LEU A 1 86 ? -6.538 10.026 8.357 1.00 93.00 86 LEU A O 1
ATOM 693 N N . LYS A 1 87 ? -5.310 9.602 6.512 1.00 89.56 87 LYS A N 1
ATOM 694 C CA . LYS A 1 87 ? -5.128 11.010 6.098 1.00 89.56 87 LYS A CA 1
ATOM 695 C C . LYS A 1 87 ? -6.451 11.780 6.011 1.00 89.56 87 LYS A C 1
ATOM 697 O O . LYS A 1 87 ? -6.521 12.919 6.459 1.00 89.56 87 LYS A O 1
ATOM 702 N N . ASN A 1 88 ? -7.492 11.153 5.461 1.00 91.81 88 ASN A N 1
ATOM 703 C CA . ASN A 1 88 ? -8.822 11.758 5.323 1.00 91.81 88 ASN A CA 1
ATOM 704 C C . ASN A 1 88 ? -9.814 11.257 6.382 1.00 91.81 88 ASN A C 1
ATOM 706 O O . ASN A 1 88 ? -11.024 11.367 6.186 1.00 91.81 88 ASN A O 1
ATOM 710 N N . LYS A 1 89 ? -9.300 10.727 7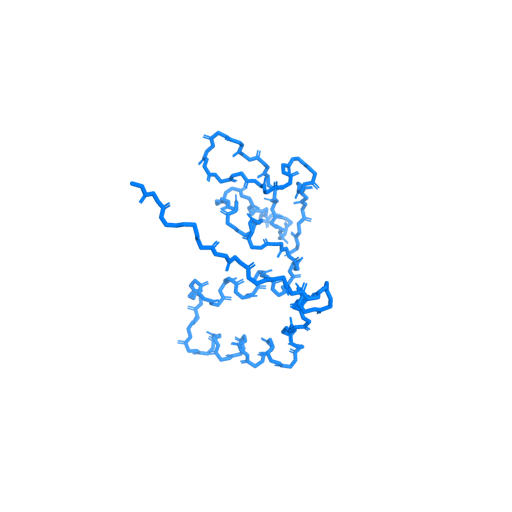.496 1.00 92.56 89 LYS A N 1
ATOM 711 C CA . LYS A 1 89 ? -10.091 10.254 8.633 1.00 92.56 89 LYS A CA 1
ATOM 712 C C . LYS A 1 89 ? -11.168 9.239 8.224 1.00 92.56 89 LYS A C 1
ATOM 714 O O . LYS A 1 89 ? -10.912 8.408 7.353 1.00 92.56 89 LYS A O 1
ATOM 719 N N . GLU A 1 90 ? -12.358 9.333 8.810 1.00 93.38 90 GLU A N 1
ATOM 720 C CA . GLU A 1 90 ? -13.499 8.435 8.603 1.00 93.38 90 GLU A CA 1
ATOM 721 C C . GLU A 1 90 ? -13.928 8.376 7.127 1.00 93.38 90 GLU A C 1
ATOM 723 O O . GLU A 1 90 ? -14.388 7.349 6.643 1.00 93.38 90 GLU A O 1
ATOM 728 N N . LYS A 1 91 ? -13.699 9.447 6.349 1.00 92.50 91 LYS A N 1
ATOM 729 C CA . LYS A 1 91 ? -14.023 9.478 4.908 1.00 92.50 91 LYS A CA 1
ATOM 730 C C . LYS A 1 91 ? -13.186 8.511 4.069 1.00 92.50 91 LYS A 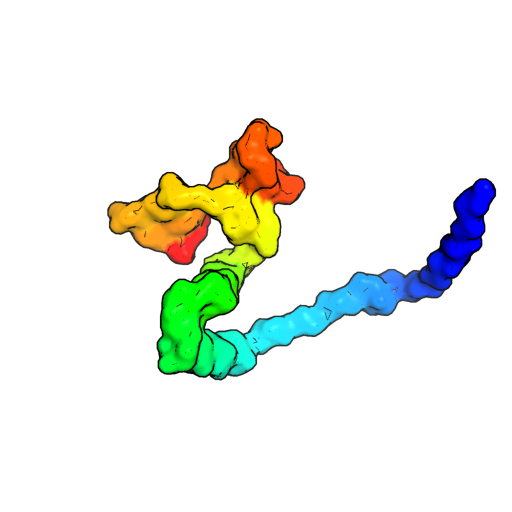C 1
ATOM 732 O O . LYS A 1 91 ? -13.487 8.306 2.895 1.00 92.50 91 LYS A O 1
ATOM 737 N N . SER A 1 92 ? -12.087 8.001 4.616 1.00 92.00 92 SER A N 1
ATOM 738 C CA . SER A 1 92 ? -11.242 7.009 3.957 1.00 92.00 92 SER A CA 1
ATOM 739 C C . SER A 1 92 ? -11.449 5.592 4.480 1.00 92.00 92 SER A C 1
ATOM 741 O O . SER A 1 92 ? -10.756 4.698 3.994 1.00 92.00 92 SER A O 1
ATOM 743 N N . GLU A 1 93 ? -12.377 5.375 5.414 1.00 93.75 93 GLU A N 1
ATOM 744 C CA . GLU A 1 93 ? -12.707 4.030 5.877 1.00 93.75 93 GLU A CA 1
ATOM 745 C C . GLU A 1 93 ? -13.474 3.252 4.813 1.00 93.75 93 GLU A C 1
ATOM 747 O O . GLU A 1 93 ? -14.410 3.771 4.202 1.00 93.75 93 GLU A O 1
ATOM 752 N N . ARG A 1 94 ? -13.039 2.016 4.561 1.00 93.44 94 ARG A N 1
ATOM 753 C CA . ARG A 1 94 ? -13.623 1.110 3.562 1.00 93.44 94 ARG A CA 1
ATOM 754 C C . ARG A 1 94 ? -13.012 -0.284 3.664 1.00 93.44 94 ARG A C 1
ATOM 756 O O . ARG A 1 94 ? -11.889 -0.430 4.140 1.00 93.44 94 ARG A O 1
ATOM 763 N N . GLU A 1 95 ? -13.719 -1.261 3.118 1.00 91.19 95 GLU A N 1
ATOM 764 C CA . GLU A 1 95 ? -13.209 -2.606 2.842 1.00 91.19 95 GLU A CA 1
ATOM 765 C C . GLU A 1 95 ? -12.633 -2.641 1.413 1.00 91.19 95 GLU A C 1
ATOM 767 O O . GLU A 1 95 ? -13.188 -2.038 0.489 1.00 91.19 95 GLU A O 1
ATOM 772 N N . THR A 1 96 ? -11.491 -3.299 1.227 1.00 88.00 96 THR A N 1
ATOM 773 C CA . THR A 1 96 ? -10.860 -3.544 -0.080 1.00 88.00 96 THR A CA 1
ATOM 774 C C . THR A 1 96 ? -10.403 -4.998 -0.170 1.00 88.00 96 THR A C 1
ATOM 776 O O . THR A 1 96 ? -10.360 -5.667 0.845 1.00 88.00 96 THR A O 1
ATOM 779 N N . PHE A 1 97 ? -10.129 -5.500 -1.367 1.00 70.50 97 PHE A N 1
ATOM 780 C CA . PHE A 1 97 ? -10.043 -6.927 -1.718 1.00 70.50 97 PHE A CA 1
ATOM 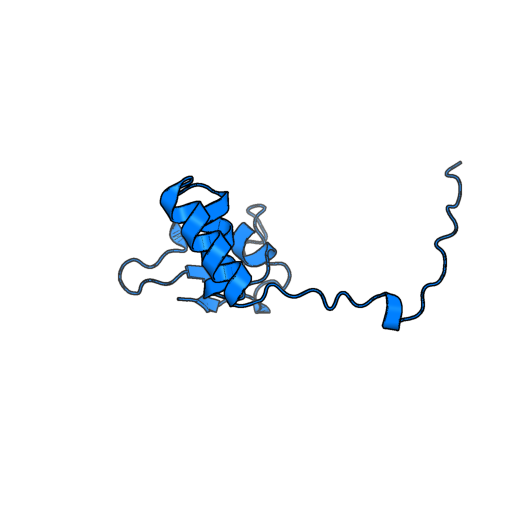781 C C . PHE A 1 97 ? -8.622 -7.496 -1.628 1.00 70.50 97 PHE A C 1
ATOM 783 O O . PHE A 1 97 ? -7.661 -6.692 -1.692 1.00 70.50 97 PHE A O 1
#

Mean predicted aligned error: 7.22 Å

InterPro domains:
  IPR011010 DNA breaking-rejoining enzyme, catalytic core [SSF56349] (9-77)
  IPR013762 Integrase-like, catalytic domain superfamily [G3DSA:1.10.443.10] (17-97)

Nearest PDB structures (foldseek):
  6en1-assembly1_A  TM=6.634E-01  e=2.741E-01  Enterococcus faecalis
  6emy-assembly1_A  TM=6.157E-01  e=2.566E-01  Enterococcus faecalis
  2a3v-assembly1_C  TM=7.701E-01  e=1.175E+00  Vibrio cholerae O1 biovar El Tor str. N16961
  6en0-assembly1_A  TM=5.534E-01  e=1.843E-01  Enterococcus faecalis
  2a3v-assembly1_D  TM=6.413E-01  e=9.018E-01  Vibrio cholerae O1 biovar El Tor str. N16961

Solvent-accessible surface area (backbone atoms only — not comparable to full-atom values): 6073 Å² total; per-residue (Å²): 131,85,81,84,78,80,74,80,88,72,56,78,79,76,72,62,82,81,86,69,89,47,72,67,59,51,50,54,52,49,53,51,26,55,75,76,37,60,89,31,72,69,40,52,52,51,49,52,39,70,74,56,69,55,54,71,50,48,66,66,28,55,53,86,84,27,56,40,86,92,55,72,28,42,44,40,56,56,33,84,86,77,84,30,44,28,85,65,34,73,82,60,46,47,79,40,102

Foldseek 3Di:
DDDDDDDDDDPPVVVDDPDDCDPVNLVVVLVVCCVPVNPHPVNVLSVCCVQFVDDPLQVQLFDPVQADPVPGWGWRAADPPPPSGRPVHPVRTDITD

Secondary structure (DSSP, 8-state):
------PPPPPGGGG-------HHHHHHHHHHHHHHSTT-HHHHHHHHHHHH---HHHHHH--GGGEETTTTEEEE---TTSS---TTGGGG-EEE-

pLDDT: mean 89.04, std 10.35, range [38.19, 98.56]

Organism: NCBI:txid797299